Protein AF-A0A9L0T169-F1 (afdb_monomer)

Structure (mmCIF, N/CA/C/O backbone):
data_AF-A0A9L0T169-F1
#
_entry.id   AF-A0A9L0T169-F1
#
loop_
_atom_site.group_PDB
_atom_site.id
_atom_site.type_symbol
_atom_site.label_atom_id
_atom_site.label_alt_id
_atom_site.label_comp_id
_atom_site.label_asym_id
_atom_site.label_entity_id
_atom_site.label_seq_id
_atom_site.pdbx_PDB_ins_code
_atom_site.Cartn_x
_atom_site.Cartn_y
_atom_site.Cartn_z
_atom_site.occupancy
_atom_site.B_iso_or_equiv
_atom_site.auth_seq_id
_atom_site.auth_comp_id
_atom_site.auth_asym_id
_atom_site.auth_atom_id
_atom_site.pdbx_PDB_model_num
ATOM 1 N N . MET A 1 1 ? 8.202 10.248 -8.759 1.00 79.12 1 MET A N 1
ATOM 2 C CA . MET A 1 1 ? 7.284 9.087 -8.741 1.00 79.12 1 MET A CA 1
ATOM 3 C C . MET A 1 1 ? 7.972 7.748 -8.476 1.00 79.12 1 MET A C 1
ATOM 5 O O . MET A 1 1 ? 7.302 6.863 -7.969 1.00 79.12 1 MET A O 1
ATOM 9 N N . LEU A 1 2 ? 9.278 7.580 -8.750 1.00 87.50 2 LEU A N 1
ATOM 10 C CA . LEU A 1 2 ? 9.962 6.300 -8.495 1.00 87.50 2 LEU A CA 1
ATOM 11 C C . LEU A 1 2 ? 9.972 5.899 -7.008 1.00 87.50 2 LEU A C 1
ATOM 13 O O . LEU A 1 2 ? 9.651 4.761 -6.706 1.00 87.50 2 LEU A O 1
ATOM 17 N N . MET A 1 3 ? 10.253 6.830 -6.086 1.00 93.94 3 MET A N 1
ATOM 18 C CA . MET A 1 3 ? 10.237 6.543 -4.640 1.00 93.94 3 MET A CA 1
ATOM 19 C C . MET A 1 3 ? 8.897 5.956 -4.175 1.00 93.94 3 MET A C 1
ATOM 21 O O . MET A 1 3 ? 8.879 4.905 -3.552 1.00 93.94 3 MET A O 1
ATOM 25 N N . THR A 1 4 ? 7.778 6.574 -4.560 1.00 92.19 4 THR A N 1
ATOM 26 C CA . THR A 1 4 ? 6.424 6.088 -4.242 1.00 92.19 4 THR A CA 1
ATOM 27 C C . THR A 1 4 ? 6.126 4.733 -4.886 1.00 92.19 4 THR A C 1
ATOM 29 O O . THR A 1 4 ? 5.508 3.875 -4.269 1.00 92.19 4 THR A O 1
ATOM 32 N N . ALA A 1 5 ? 6.587 4.509 -6.120 1.00 92.38 5 ALA A N 1
ATOM 33 C CA . ALA A 1 5 ? 6.424 3.221 -6.795 1.00 92.38 5 ALA A CA 1
ATOM 34 C C . ALA A 1 5 ? 7.222 2.095 -6.113 1.00 92.38 5 ALA A C 1
ATOM 36 O O . ALA A 1 5 ? 6.777 0.948 -6.117 1.00 92.38 5 ALA A O 1
ATOM 37 N N . CYS A 1 6 ? 8.379 2.413 -5.526 1.00 93.62 6 CYS A N 1
ATOM 38 C CA . CYS A 1 6 ? 9.162 1.475 -4.724 1.00 93.62 6 CYS A CA 1
ATOM 39 C C . CYS A 1 6 ? 8.497 1.189 -3.374 1.00 93.62 6 CYS A C 1
ATOM 41 O O . CYS A 1 6 ? 8.447 0.031 -2.971 1.00 93.62 6 CYS A O 1
ATOM 43 N N . ASP A 1 7 ? 7.962 2.220 -2.719 1.00 95.81 7 ASP A N 1
ATOM 44 C CA . ASP A 1 7 ? 7.287 2.112 -1.421 1.00 95.81 7 ASP A CA 1
ATOM 45 C C . ASP A 1 7 ? 6.048 1.206 -1.501 1.00 95.81 7 ASP A C 1
ATOM 47 O O . ASP A 1 7 ? 5.892 0.258 -0.737 1.00 95.81 7 ASP A O 1
ATOM 51 N N . LEU A 1 8 ? 5.232 1.384 -2.545 1.00 95.56 8 LEU A N 1
ATOM 52 C CA . LEU A 1 8 ? 4.063 0.535 -2.803 1.00 95.56 8 LEU A CA 1
ATOM 53 C C . LEU A 1 8 ? 4.404 -0.782 -3.523 1.00 95.56 8 LEU A C 1
ATOM 55 O O . LEU A 1 8 ? 3.511 -1.544 -3.892 1.00 95.56 8 LEU A O 1
ATOM 59 N N . GLY A 1 9 ? 5.693 -1.088 -3.715 1.00 94.25 9 GLY A N 1
ATOM 60 C CA . GLY A 1 9 ? 6.178 -2.194 -4.545 1.00 94.25 9 GLY A CA 1
ATOM 61 C C . GLY A 1 9 ? 5.662 -3.578 -4.146 1.00 94.25 9 GLY A C 1
ATOM 62 O O . GLY A 1 9 ? 5.589 -4.468 -4.998 1.00 94.25 9 GLY A O 1
ATOM 63 N N . ALA A 1 10 ? 5.266 -3.767 -2.885 1.00 94.06 10 ALA A N 1
ATOM 64 C CA . ALA A 1 10 ? 4.695 -5.015 -2.382 1.00 94.06 10 ALA A CA 1
ATOM 65 C C . ALA A 1 10 ? 3.420 -5.449 -3.131 1.00 94.06 10 ALA A C 1
ATOM 67 O O . ALA A 1 10 ? 3.196 -6.646 -3.313 1.00 94.06 10 ALA A O 1
ATOM 68 N N . VAL A 1 11 ? 2.627 -4.499 -3.637 1.00 94.06 11 VAL A N 1
ATOM 69 C CA . VAL A 1 11 ? 1.387 -4.781 -4.385 1.00 94.06 11 VAL A CA 1
ATOM 70 C C . VAL A 1 11 ? 1.642 -5.412 -5.758 1.00 94.06 11 VAL A C 1
ATOM 72 O O . VAL A 1 11 ? 0.763 -6.032 -6.342 1.00 94.06 11 VAL A O 1
ATOM 75 N N . THR A 1 12 ? 2.862 -5.269 -6.282 1.00 94.12 12 THR A N 1
ATOM 76 C CA . THR A 1 12 ? 3.262 -5.809 -7.595 1.00 94.12 12 THR A CA 1
ATOM 77 C C . THR A 1 12 ? 3.918 -7.188 -7.509 1.00 94.12 12 THR A C 1
ATOM 79 O O . THR A 1 12 ? 4.289 -7.768 -8.530 1.00 94.12 12 THR A O 1
ATOM 82 N N . LYS A 1 13 ? 4.116 -7.711 -6.294 1.00 94.75 13 LYS A N 1
ATOM 83 C CA . LYS A 1 13 ? 4.715 -9.030 -6.065 1.00 94.75 13 LYS A CA 1
ATOM 84 C C . LYS A 1 13 ? 3.691 -10.144 -6.328 1.00 94.75 13 LYS A C 1
ATOM 86 O O . LYS A 1 13 ? 2.491 -9.875 -6.314 1.00 94.75 13 LYS A O 1
ATOM 91 N N . PRO A 1 14 ? 4.144 -11.396 -6.545 1.00 96.81 14 PRO A N 1
ATOM 92 C CA . PRO A 1 14 ? 3.252 -12.552 -6.580 1.00 96.81 14 PRO A CA 1
ATOM 93 C C . PRO A 1 14 ? 2.305 -12.576 -5.379 1.00 96.81 14 PRO A C 1
ATOM 95 O O . PRO A 1 14 ? 2.664 -12.117 -4.289 1.00 96.81 14 PRO A O 1
ATOM 98 N N . TRP A 1 15 ? 1.111 -13.123 -5.595 1.00 93.19 15 TRP A N 1
ATOM 99 C CA . TRP A 1 15 ? 0.001 -13.087 -4.646 1.00 93.19 15 TRP A CA 1
ATOM 100 C C . TRP A 1 15 ? 0.399 -13.524 -3.234 1.00 93.19 15 TRP A C 1
ATOM 102 O O . TRP A 1 15 ? 0.061 -12.856 -2.263 1.00 93.19 15 TRP A O 1
ATOM 112 N N . GLU A 1 16 ? 1.176 -14.595 -3.111 1.00 96.44 16 GLU A N 1
ATOM 113 C CA . GLU A 1 16 ? 1.596 -15.164 -1.831 1.00 96.44 16 GLU A CA 1
ATOM 114 C C . GLU A 1 16 ? 2.411 -14.170 -1.000 1.00 96.44 16 GLU A C 1
ATOM 116 O O . GLU A 1 16 ? 2.248 -14.107 0.217 1.00 96.44 16 GLU A O 1
ATOM 121 N N . ILE A 1 17 ? 3.264 -13.378 -1.656 1.00 96.00 17 ILE A N 1
ATOM 122 C CA . ILE A 1 17 ? 4.096 -12.356 -1.012 1.00 96.00 17 ILE A CA 1
ATOM 123 C C . ILE A 1 17 ? 3.253 -11.117 -0.719 1.00 96.00 17 ILE A C 1
ATOM 125 O O . ILE A 1 17 ? 3.295 -10.587 0.388 1.00 96.00 17 ILE A O 1
ATOM 129 N N . SER A 1 18 ? 2.472 -10.665 -1.702 1.00 95.00 18 SER A N 1
ATOM 130 C CA . SER A 1 18 ? 1.627 -9.479 -1.558 1.00 95.00 18 SER A CA 1
ATOM 131 C C . SER A 1 18 ? 0.620 -9.643 -0.414 1.00 95.00 18 SER A C 1
ATOM 133 O O . SER A 1 18 ? 0.475 -8.745 0.414 1.00 95.00 18 SER A O 1
ATOM 135 N N . ARG A 1 19 ? 0.013 -10.831 -0.289 1.00 95.19 19 ARG A N 1
ATOM 136 C CA . ARG A 1 19 ? -0.913 -11.172 0.794 1.00 95.19 19 ARG A CA 1
ATOM 137 C C . ARG A 1 19 ? -0.251 -11.100 2.169 1.00 95.19 19 ARG A C 1
ATOM 139 O O . ARG A 1 19 ? -0.833 -10.514 3.072 1.00 95.19 19 ARG A O 1
ATOM 146 N N . GLN A 1 20 ? 0.957 -11.646 2.328 1.00 97.38 20 GLN A N 1
ATOM 147 C CA . GLN A 1 20 ? 1.681 -11.586 3.606 1.00 97.38 20 GLN A CA 1
ATOM 148 C C . GLN A 1 20 ? 1.954 -10.142 4.033 1.00 97.38 20 GLN A C 1
ATOM 150 O O . GLN A 1 20 ? 1.757 -9.788 5.192 1.00 97.38 20 GLN A O 1
ATOM 155 N N . VAL A 1 21 ? 2.363 -9.283 3.095 1.00 96.56 21 VAL A N 1
ATOM 156 C CA . VAL A 1 21 ? 2.577 -7.862 3.396 1.00 96.56 21 VAL A CA 1
ATOM 157 C C . VAL A 1 21 ? 1.256 -7.175 3.753 1.00 96.56 21 VAL A C 1
ATOM 159 O O . VAL A 1 21 ? 1.209 -6.428 4.726 1.00 96.56 21 VAL A O 1
ATOM 162 N N . ALA A 1 22 ? 0.173 -7.458 3.025 1.00 94.69 22 ALA A N 1
ATOM 163 C CA . ALA A 1 22 ? -1.146 -6.904 3.324 1.00 94.69 22 ALA A CA 1
ATOM 164 C C . ALA A 1 22 ? -1.657 -7.322 4.716 1.00 94.69 22 ALA A C 1
ATOM 166 O O . ALA A 1 22 ? -2.243 -6.499 5.418 1.00 94.69 22 ALA A O 1
ATOM 167 N N . GLU A 1 23 ? -1.409 -8.564 5.140 1.00 95.56 23 GLU A N 1
ATOM 168 C CA . GLU A 1 23 ? -1.734 -9.054 6.487 1.00 95.56 23 GLU A CA 1
ATOM 169 C C . GLU A 1 23 ? -0.958 -8.292 7.573 1.00 95.56 23 GLU A C 1
ATOM 171 O O . GLU A 1 23 ? -1.556 -7.871 8.563 1.00 95.56 23 GLU A O 1
ATOM 176 N N . LEU A 1 24 ? 0.343 -8.044 7.369 1.00 97.50 24 LEU A N 1
ATOM 177 C CA . LEU A 1 24 ? 1.173 -7.273 8.305 1.00 97.50 24 LEU A CA 1
ATOM 178 C C . LEU A 1 24 ? 0.696 -5.821 8.436 1.00 97.50 24 LEU A C 1
ATOM 180 O O . LEU A 1 24 ? 0.478 -5.347 9.548 1.00 97.50 24 LEU A O 1
ATOM 184 N N . VAL A 1 25 ? 0.471 -5.142 7.307 1.00 96.44 25 VAL A N 1
ATOM 185 C CA . VAL A 1 25 ? -0.023 -3.754 7.284 1.00 96.44 25 VAL A CA 1
ATOM 186 C C . VAL A 1 25 ? -1.404 -3.656 7.936 1.00 96.44 25 VAL A C 1
ATOM 188 O O . VAL A 1 25 ? -1.666 -2.754 8.725 1.00 96.44 25 VAL A O 1
ATOM 191 N N . THR A 1 26 ? -2.284 -4.620 7.663 1.00 96.25 26 THR A N 1
ATOM 192 C CA . THR A 1 26 ? -3.611 -4.675 8.289 1.00 96.25 26 THR A CA 1
ATOM 193 C C . THR A 1 26 ? -3.514 -4.882 9.803 1.00 96.25 26 THR A C 1
ATOM 195 O O . THR A 1 26 ? -4.279 -4.278 10.553 1.00 96.25 26 THR A O 1
ATOM 198 N N . SER A 1 27 ? -2.574 -5.708 10.272 1.00 96.88 27 SER A N 1
ATOM 199 C CA . SER A 1 27 ? -2.337 -5.894 11.708 1.00 96.88 27 SER A CA 1
ATOM 200 C C . SER A 1 27 ? -1.946 -4.578 12.381 1.00 96.88 27 SER A C 1
ATOM 202 O O . SER A 1 27 ? -2.521 -4.225 13.409 1.00 96.88 27 SER A O 1
ATOM 204 N N . GLU A 1 28 ? -1.033 -3.818 11.773 1.00 97.94 28 GLU A N 1
ATOM 205 C CA . GLU A 1 28 ? -0.625 -2.499 12.269 1.00 97.94 28 GLU A CA 1
ATOM 206 C C . GLU A 1 28 ? -1.800 -1.509 12.284 1.00 97.94 28 GLU A C 1
ATOM 208 O O . GLU A 1 28 ? -2.016 -0.801 13.270 1.00 97.94 28 GLU A O 1
ATOM 213 N N . PHE A 1 29 ? -2.619 -1.507 11.230 1.00 97.56 29 PHE A N 1
ATOM 214 C CA . PHE A 1 29 ? -3.821 -0.679 11.157 1.00 97.56 29 PHE A CA 1
ATOM 215 C C . PHE A 1 29 ? -4.817 -0.991 12.275 1.00 97.56 29 PHE A C 1
ATOM 217 O O . PHE A 1 29 ? -5.383 -0.075 12.874 1.00 97.56 29 PHE A O 1
ATOM 224 N N . PHE A 1 30 ? -5.007 -2.264 12.608 1.00 97.56 30 PHE A N 1
ATOM 225 C CA . PHE A 1 30 ? -5.872 -2.651 13.718 1.00 97.56 30 PHE A CA 1
ATOM 226 C C . PHE A 1 30 ? -5.306 -2.243 15.076 1.00 97.56 30 PHE A C 1
ATOM 228 O O . PHE A 1 30 ? -6.054 -1.761 15.923 1.00 97.56 30 PHE A O 1
ATOM 235 N N . GLU A 1 31 ? -3.999 -2.384 15.290 1.00 97.69 31 GLU A N 1
ATOM 236 C CA . GLU A 1 31 ? -3.347 -1.904 16.513 1.00 97.69 31 GLU A CA 1
ATOM 237 C C . GLU A 1 31 ? -3.453 -0.382 16.662 1.00 97.69 31 GLU A C 1
ATOM 239 O O . GLU A 1 31 ? -3.618 0.134 17.771 1.00 97.69 31 GLU A O 1
ATOM 244 N N . GLN A 1 32 ? -3.379 0.361 15.557 1.00 97.75 32 GLN A N 1
ATOM 245 C CA . GLN A 1 32 ? -3.647 1.794 15.561 1.00 97.75 32 GLN A CA 1
ATOM 246 C C . GLN A 1 32 ? -5.114 2.088 15.906 1.00 97.75 32 GLN A C 1
ATOM 248 O O . GLN A 1 32 ? -5.374 2.890 16.802 1.00 97.75 32 GLN A O 1
ATOM 253 N N . GLY A 1 33 ? -6.071 1.421 15.255 1.00 97.44 33 GLY A N 1
ATOM 254 C CA . GLY A 1 33 ? -7.499 1.630 15.511 1.00 97.44 33 GLY A CA 1
ATOM 255 C C . GLY A 1 33 ? -7.917 1.289 16.945 1.00 97.44 33 GLY A C 1
ATOM 256 O O . GLY A 1 33 ? -8.774 1.957 17.530 1.00 97.44 33 GLY A O 1
ATOM 257 N N . ASP A 1 34 ? -7.272 0.298 17.560 1.00 96.88 34 ASP A N 1
ATOM 258 C CA . ASP A 1 34 ? -7.479 -0.030 18.970 1.00 96.88 34 ASP A CA 1
ATOM 259 C C . ASP A 1 34 ? -6.963 1.072 19.901 1.00 96.88 34 ASP A C 1
ATOM 261 O O . ASP A 1 34 ? -7.626 1.397 20.892 1.00 96.88 34 ASP A O 1
ATOM 265 N N . ARG A 1 35 ? -5.813 1.683 19.587 1.00 96.94 35 ARG A N 1
ATOM 266 C CA . ARG A 1 35 ? -5.284 2.841 20.328 1.00 96.94 35 ARG A CA 1
ATOM 267 C C . ARG A 1 35 ? -6.189 4.059 20.178 1.00 96.94 35 ARG A C 1
ATOM 269 O O . ARG A 1 35 ? -6.563 4.664 21.179 1.00 96.94 35 ARG A O 1
ATOM 276 N N . GLU A 1 36 ? -6.648 4.358 18.963 1.00 97.19 36 GLU A N 1
ATOM 277 C CA . GLU A 1 36 ? -7.625 5.427 18.710 1.00 97.19 36 GLU A CA 1
ATOM 278 C C . GLU A 1 36 ? -8.901 5.241 19.551 1.00 97.19 36 GLU A C 1
ATOM 280 O O . GLU A 1 36 ? -9.401 6.188 20.166 1.00 97.19 36 GLU A O 1
ATOM 285 N N . ARG A 1 37 ? -9.398 4.004 19.655 1.00 95.62 37 ARG A N 1
ATOM 286 C CA . ARG A 1 37 ? -10.586 3.679 20.456 1.00 95.62 37 ARG A CA 1
ATOM 287 C C . ARG A 1 37 ? -10.332 3.760 21.961 1.00 95.62 37 ARG A C 1
ATOM 289 O O . ARG A 1 37 ? -11.162 4.281 22.708 1.00 95.62 37 ARG A O 1
ATOM 296 N N . SER A 1 38 ? -9.228 3.189 22.432 1.00 96.25 38 SER A N 1
ATOM 297 C CA . SER A 1 38 ? -8.961 3.016 23.864 1.00 96.25 38 SER A CA 1
ATOM 298 C C . SER A 1 38 ? -8.410 4.279 24.521 1.00 96.25 38 SER A C 1
ATOM 300 O O . SER A 1 38 ? -8.901 4.654 25.592 1.00 96.25 38 SER A O 1
ATOM 302 N N . GLU A 1 39 ? -7.461 4.952 23.875 1.00 96.94 39 GLU A N 1
ATOM 303 C CA . GLU A 1 39 ? -6.743 6.114 24.402 1.00 96.94 39 GLU A CA 1
ATOM 304 C C . GLU A 1 39 ? -7.454 7.421 24.045 1.00 96.94 39 GLU A C 1
ATOM 306 O O . GLU A 1 39 ? -7.677 8.260 24.916 1.00 96.94 39 GLU A O 1
ATOM 311 N N . LEU A 1 40 ? -7.871 7.575 22.782 1.00 95.38 40 LEU A N 1
ATOM 312 C CA . LEU A 1 40 ? -8.454 8.825 22.273 1.00 95.38 40 LEU A CA 1
ATOM 313 C C . LEU A 1 40 ? -9.990 8.845 22.306 1.00 95.38 40 LEU A C 1
ATOM 315 O O . LEU A 1 40 ? -10.593 9.890 22.071 1.00 95.38 40 LEU A O 1
ATOM 319 N N . LYS A 1 41 ? -10.629 7.705 22.608 1.00 95.12 41 LYS A N 1
ATOM 320 C CA . LYS A 1 41 ? -12.096 7.524 22.588 1.00 95.12 41 LYS A CA 1
ATOM 321 C C . LYS A 1 41 ? -12.732 7.884 21.238 1.00 95.12 41 LYS A C 1
ATOM 323 O O . LYS A 1 41 ? -13.892 8.290 21.185 1.00 95.12 41 LYS A O 1
ATOM 328 N N . LEU A 1 42 ? -11.982 7.717 20.149 1.00 95.06 42 LEU A N 1
ATOM 329 C CA . LEU A 1 42 ? -12.454 7.944 18.787 1.00 95.06 42 LEU A CA 1
ATOM 330 C C . LEU A 1 42 ? -13.034 6.662 18.188 1.00 95.06 42 LEU A C 1
ATOM 332 O O . LEU A 1 42 ? -12.734 5.549 18.620 1.00 95.06 42 LEU A O 1
ATOM 336 N N . THR A 1 43 ? -13.884 6.822 17.176 1.00 93.50 43 THR A N 1
ATOM 337 C CA . THR A 1 43 ? -14.309 5.689 16.349 1.00 93.50 43 THR A CA 1
ATOM 338 C C . THR A 1 43 ? -13.300 5.527 15.213 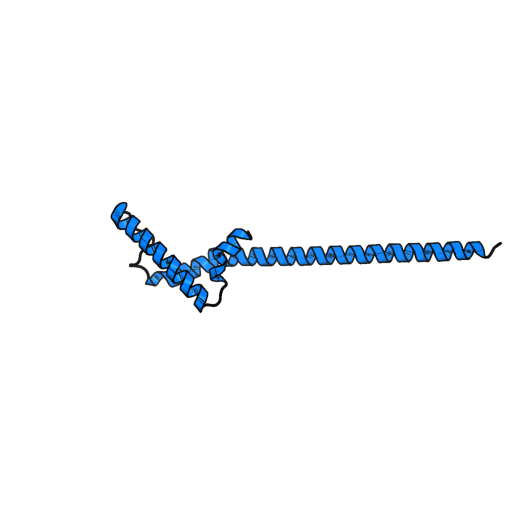1.00 93.50 43 THR A C 1
ATOM 340 O O . THR A 1 43 ? -13.202 6.445 14.395 1.00 93.50 43 THR A O 1
ATOM 343 N N . PRO A 1 44 ? -12.552 4.410 15.152 1.00 94.75 44 PRO A N 1
ATOM 344 C CA . PRO A 1 44 ? -11.583 4.187 14.088 1.00 94.75 44 PRO A CA 1
ATOM 345 C C . PRO A 1 44 ? -12.286 4.066 12.734 1.00 94.75 44 PRO A C 1
ATOM 347 O O . PRO A 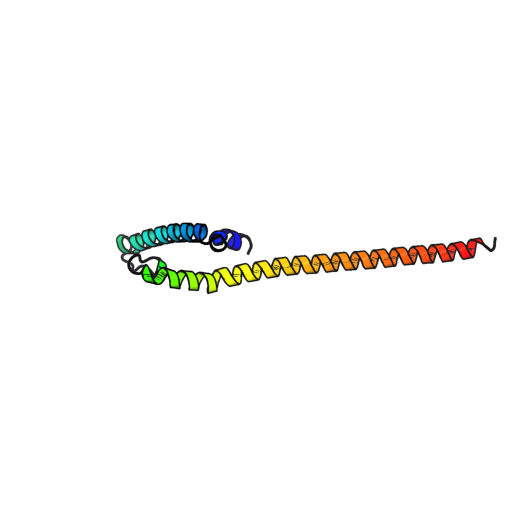1 44 ? -13.440 3.633 12.640 1.00 94.75 44 PRO A O 1
ATOM 350 N N . SER A 1 45 ? -11.592 4.457 11.667 1.00 94.50 45 SER A N 1
ATOM 351 C CA . SER A 1 45 ? -12.127 4.306 10.311 1.00 94.50 45 SER A CA 1
ATOM 352 C C . SER A 1 45 ? -12.199 2.826 9.896 1.00 94.50 45 SER A C 1
ATOM 354 O O . SER A 1 45 ? -11.583 1.965 10.520 1.00 94.50 45 SER A O 1
ATOM 356 N N . ALA A 1 46 ? -12.938 2.518 8.823 1.00 93.50 46 ALA A N 1
ATOM 357 C CA . ALA A 1 46 ? -13.195 1.138 8.388 1.00 93.50 46 ALA A CA 1
ATOM 358 C C . ALA A 1 46 ? -11.919 0.300 8.188 1.00 93.50 46 ALA A C 1
ATOM 360 O O . ALA A 1 46 ? -11.904 -0.876 8.532 1.00 93.50 46 ALA A O 1
ATOM 361 N N . ILE A 1 47 ? -10.846 0.909 7.668 1.00 95.44 47 ILE A N 1
ATOM 362 C CA . ILE A 1 47 ? -9.574 0.218 7.414 1.00 95.44 47 ILE A CA 1
ATOM 363 C C . ILE A 1 47 ? -8.788 -0.085 8.701 1.00 95.44 47 ILE A C 1
ATOM 365 O O . ILE A 1 47 ? -7.988 -1.014 8.721 1.00 95.44 47 ILE A O 1
ATOM 369 N N . PHE A 1 48 ? -9.048 0.666 9.777 1.00 96.25 48 PHE A N 1
ATOM 370 C CA . PHE A 1 48 ? -8.416 0.502 11.089 1.00 96.25 48 PHE A CA 1
ATOM 371 C C . PHE A 1 48 ? -9.296 -0.290 12.078 1.00 96.25 48 PHE A C 1
ATOM 373 O O . PHE A 1 48 ? -8.837 -0.645 13.160 1.00 96.25 48 PHE A O 1
ATOM 380 N N . ASP A 1 49 ? -10.561 -0.586 11.750 1.00 95.44 49 ASP A N 1
ATOM 381 C CA . ASP A 1 49 ? -11.476 -1.293 12.655 1.00 95.44 49 ASP A CA 1
ATOM 382 C C . ASP A 1 49 ? -11.477 -2.810 12.411 1.00 95.44 49 ASP A C 1
ATOM 384 O O . ASP A 1 49 ? -12.083 -3.313 11.462 1.00 95.44 49 ASP A O 1
ATOM 388 N N . ARG A 1 50 ? -10.879 -3.568 13.339 1.00 95.31 50 ARG A N 1
ATOM 389 C CA . ARG A 1 50 ? -10.863 -5.043 13.309 1.00 95.31 50 ARG A CA 1
ATOM 390 C C . ARG A 1 50 ? -12.251 -5.690 13.277 1.00 95.31 50 ARG A C 1
ATOM 392 O O . ARG A 1 50 ? -12.383 -6.825 12.817 1.00 95.31 50 ARG A O 1
ATOM 399 N N . ASN A 1 51 ? -13.286 -4.990 13.744 1.00 94.25 51 ASN A N 1
ATOM 400 C CA . ASN A 1 51 ? -14.662 -5.490 13.712 1.00 94.25 51 ASN A CA 1
ATOM 401 C C . ASN A 1 51 ? -15.277 -5.445 12.306 1.00 94.25 51 ASN A C 1
ATOM 403 O O . ASN A 1 51 ? -16.296 -6.090 12.083 1.00 94.25 51 ASN A O 1
ATOM 407 N N . ARG A 1 52 ? -14.654 -4.714 11.373 1.00 94.38 52 ARG A N 1
ATOM 408 C CA . ARG A 1 52 ? -15.083 -4.538 9.975 1.00 94.38 52 ARG A CA 1
ATOM 409 C C . ARG A 1 52 ? -14.114 -5.198 8.991 1.00 94.38 52 ARG A C 1
ATOM 411 O O . ARG A 1 52 ? -13.976 -4.783 7.842 1.00 94.38 52 ARG A O 1
ATOM 418 N N . LYS A 1 53 ? -13.396 -6.230 9.448 1.00 93.69 53 LYS A N 1
ATOM 419 C CA . LYS A 1 53 ? -12.367 -6.935 8.663 1.00 93.69 53 LYS A CA 1
ATOM 420 C C . LYS A 1 53 ? -12.896 -7.559 7.366 1.00 93.69 53 LYS A C 1
ATOM 422 O O . LYS A 1 53 ? -12.127 -7.801 6.443 1.00 93.69 53 LYS A O 1
ATOM 427 N N . ASP A 1 54 ? -14.190 -7.844 7.303 1.00 95.81 54 ASP A N 1
ATOM 428 C CA . ASP A 1 54 ? -14.896 -8.357 6.131 1.00 95.81 54 ASP A CA 1
ATOM 429 C C . ASP A 1 54 ? -14.956 -7.339 4.981 1.00 95.81 54 ASP A C 1
ATOM 431 O O . ASP A 1 54 ? -15.034 -7.733 3.819 1.00 95.81 54 ASP A O 1
ATOM 435 N N . GLU A 1 55 ? -14.827 -6.043 5.276 1.00 95.31 55 GLU A N 1
ATOM 436 C CA . GLU A 1 55 ? -14.765 -4.986 4.264 1.00 95.31 55 GLU A CA 1
ATOM 437 C C . GLU A 1 55 ? -13.364 -4.811 3.657 1.00 95.31 55 GLU A C 1
ATOM 439 O O . GLU A 1 55 ? -13.230 -4.206 2.590 1.00 95.31 55 GLU A O 1
ATOM 444 N N . LEU A 1 56 ? -12.316 -5.352 4.292 1.00 94.25 56 LEU A N 1
ATOM 445 C CA . LEU A 1 56 ? -10.926 -5.160 3.864 1.00 94.25 56 LEU A CA 1
ATOM 446 C C . LEU A 1 56 ? -10.644 -5.579 2.419 1.00 94.25 56 LEU A C 1
ATOM 448 O O . LEU A 1 56 ? -9.970 -4.812 1.736 1.00 94.25 56 LEU A O 1
ATOM 452 N N . PRO A 1 57 ? -11.144 -6.720 1.898 1.00 94.19 57 PRO A N 1
ATOM 453 C CA . PRO A 1 57 ? -10.902 -7.082 0.504 1.00 94.19 57 PRO A CA 1
ATOM 454 C C . PRO A 1 57 ? -11.398 -6.007 -0.468 1.00 94.19 57 PRO A C 1
ATOM 456 O O . PRO A 1 57 ? -10.704 -5.667 -1.422 1.00 94.19 57 PRO A O 1
ATOM 459 N N . ARG A 1 58 ? -12.569 -5.417 -0.194 1.00 96.38 58 ARG A N 1
ATOM 460 C CA . ARG A 1 58 ? -13.128 -4.330 -1.005 1.00 96.38 58 ARG A CA 1
ATOM 461 C C . ARG A 1 58 ? -12.268 -3.070 -0.905 1.00 96.38 58 ARG A C 1
ATOM 463 O O . ARG A 1 58 ? -11.968 -2.469 -1.930 1.00 96.38 58 ARG A O 1
ATOM 470 N N . LEU A 1 59 ? -11.860 -2.694 0.308 1.00 95.56 59 LEU A N 1
ATOM 471 C CA . LEU A 1 59 ? -11.016 -1.518 0.550 1.00 95.56 59 LEU A CA 1
ATOM 472 C C . LEU A 1 59 ? -9.639 -1.646 -0.124 1.00 95.56 59 LEU A C 1
ATOM 474 O O . LEU A 1 59 ? -9.142 -0.675 -0.685 1.00 95.56 59 LEU A O 1
ATOM 478 N N . GLN A 1 60 ? -9.046 -2.843 -0.119 1.00 94.88 60 GLN A N 1
ATOM 479 C CA . GLN A 1 60 ? -7.778 -3.123 -0.798 1.00 94.88 60 GLN A CA 1
ATOM 480 C C . GLN A 1 60 ? -7.914 -3.009 -2.320 1.00 94.88 60 GLN A C 1
ATOM 482 O O . GLN A 1 60 ? -7.072 -2.386 -2.958 1.00 94.88 60 GLN A O 1
ATOM 487 N N . LEU A 1 61 ? -8.988 -3.549 -2.909 1.00 95.50 61 LEU A N 1
ATOM 488 C CA . LEU A 1 61 ? -9.252 -3.406 -4.347 1.00 95.50 61 LEU A CA 1
ATOM 489 C C . LEU A 1 61 ? -9.436 -1.936 -4.743 1.00 95.50 61 LEU A C 1
ATOM 491 O O . LEU A 1 61 ? -8.802 -1.466 -5.684 1.00 95.50 61 LEU A O 1
ATOM 495 N N . GLU A 1 62 ? -10.234 -1.192 -3.978 1.00 96.94 62 GLU A N 1
ATOM 496 C CA . GLU A 1 62 ? -10.462 0.236 -4.207 1.00 96.94 62 GLU A CA 1
ATOM 497 C C . GLU A 1 62 ? -9.158 1.047 -4.108 1.00 96.94 62 GLU A C 1
ATOM 499 O O . GLU A 1 62 ? -8.905 1.929 -4.931 1.00 96.94 62 GLU A O 1
ATOM 504 N N . TRP A 1 63 ? -8.286 0.720 -3.151 1.00 95.44 63 TRP A N 1
ATOM 505 C CA . TRP A 1 63 ? -6.965 1.336 -3.019 1.00 95.44 63 TRP A CA 1
ATOM 506 C C . TRP A 1 63 ? -6.040 1.009 -4.202 1.00 95.44 63 TRP A C 1
ATOM 508 O O . TRP A 1 63 ? -5.372 1.902 -4.730 1.00 95.44 63 TRP A O 1
ATOM 518 N N . ILE A 1 64 ? -6.033 -0.243 -4.670 1.00 95.94 64 ILE A N 1
ATOM 519 C CA . ILE A 1 64 ? -5.250 -0.652 -5.843 1.00 95.94 64 ILE A CA 1
ATOM 520 C C . ILE A 1 64 ? -5.701 0.123 -7.082 1.00 95.94 64 ILE A C 1
ATOM 522 O O . ILE A 1 64 ? -4.859 0.673 -7.797 1.00 95.94 64 ILE A O 1
ATOM 526 N N . ASP A 1 65 ? -7.008 0.199 -7.319 1.00 96.75 65 ASP A N 1
ATOM 527 C CA . ASP A 1 65 ? -7.570 0.844 -8.505 1.00 96.75 65 ASP A CA 1
ATOM 528 C C . ASP A 1 65 ? -7.370 2.364 -8.488 1.00 96.75 65 ASP A C 1
ATOM 530 O O . ASP A 1 65 ? -7.067 2.963 -9.522 1.00 96.75 65 ASP A O 1
ATOM 534 N N . SER A 1 66 ? -7.494 2.996 -7.319 1.00 96.25 66 SER A N 1
ATOM 535 C CA . SER A 1 66 ? -7.412 4.456 -7.189 1.00 96.25 66 SER A CA 1
ATOM 536 C C . SER A 1 66 ? -5.987 4.994 -7.032 1.00 96.25 66 SER A C 1
ATOM 538 O O . SER A 1 66 ? -5.705 6.096 -7.504 1.00 96.25 66 SER A O 1
ATOM 540 N N . ILE A 1 67 ? -5.075 4.242 -6.402 1.00 95.25 67 ILE A N 1
ATOM 541 C CA . ILE A 1 67 ? -3.723 4.714 -6.063 1.00 95.25 67 ILE A CA 1
ATOM 542 C C . ILE A 1 67 ? -2.648 3.974 -6.858 1.00 95.25 67 ILE A C 1
ATOM 544 O O . ILE A 1 67 ? -1.839 4.600 -7.551 1.00 95.25 67 ILE A O 1
ATOM 548 N N . CYS A 1 68 ? -2.615 2.642 -6.775 1.00 95.25 68 CYS A N 1
ATOM 549 C CA . CYS A 1 68 ? -1.529 1.856 -7.363 1.00 95.25 68 CYS A CA 1
ATOM 550 C C . CYS A 1 68 ? -1.593 1.846 -8.890 1.00 95.25 68 CYS A C 1
ATOM 552 O O . CYS A 1 68 ? -0.567 2.013 -9.556 1.00 95.25 68 CYS A O 1
ATOM 554 N N . MET A 1 69 ? -2.787 1.664 -9.455 1.00 94.69 69 MET A N 1
ATOM 555 C CA . MET A 1 69 ? -2.964 1.530 -10.896 1.00 94.69 69 MET A CA 1
ATOM 556 C C . MET A 1 69 ? -2.511 2.787 -11.654 1.00 94.69 69 MET A C 1
ATOM 558 O O . MET A 1 69 ? -1.659 2.653 -12.541 1.00 94.69 69 MET A O 1
ATOM 562 N N . PRO A 1 70 ? -2.942 4.012 -11.285 1.00 95.25 70 PRO A N 1
ATOM 563 C CA . PRO A 1 70 ? -2.465 5.224 -11.947 1.00 95.25 70 PRO A CA 1
ATOM 564 C C . PRO A 1 70 ? -0.960 5.445 -11.754 1.00 95.25 70 PRO A C 1
ATOM 566 O O . PRO A 1 70 ? -0.266 5.831 -12.697 1.00 95.25 70 PRO A O 1
ATOM 569 N N . LEU A 1 71 ? -0.421 5.150 -10.564 1.00 93.81 71 LEU A N 1
ATOM 570 C CA . LEU A 1 71 ? 1.006 5.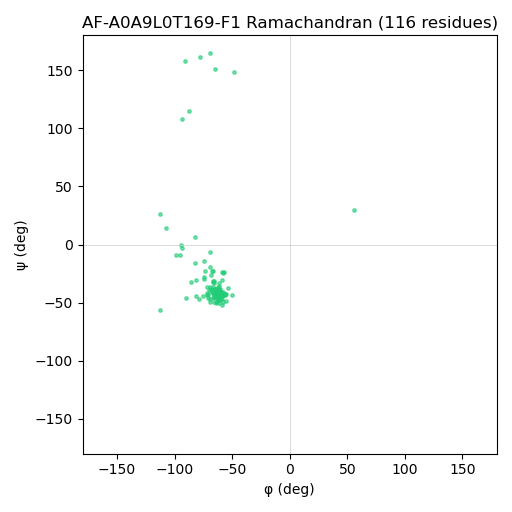298 -10.262 1.00 93.81 71 LEU A CA 1
ATOM 571 C C . LEU A 1 71 ? 1.880 4.455 -11.203 1.00 93.81 71 LEU A C 1
ATOM 573 O O . LEU A 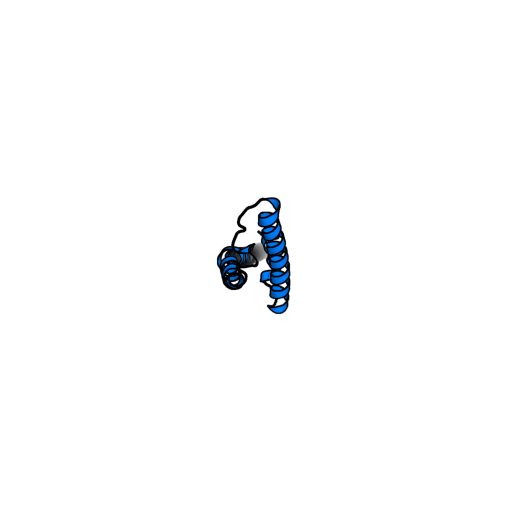1 71 ? 2.807 4.981 -11.831 1.00 93.81 71 LEU A O 1
ATOM 577 N N . TYR A 1 72 ? 1.581 3.160 -11.329 1.00 92.88 72 TYR A N 1
ATOM 578 C CA . TYR A 1 72 ? 2.372 2.260 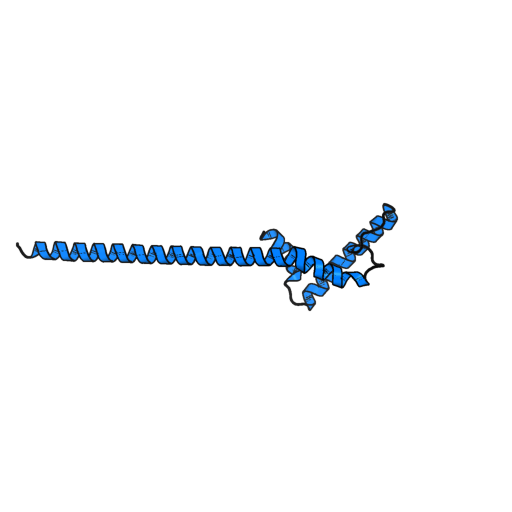-12.170 1.00 92.88 72 TYR A CA 1
ATOM 579 C C . TYR A 1 72 ? 2.119 2.471 -13.665 1.00 92.88 72 TYR A C 1
ATOM 581 O O . TYR A 1 72 ? 3.036 2.279 -14.464 1.00 92.88 72 TYR A O 1
ATOM 589 N N . GLN A 1 73 ? 0.927 2.911 -14.075 1.00 92.19 73 GLN A N 1
ATOM 590 C CA . GLN A 1 73 ? 0.682 3.320 -15.462 1.00 92.19 73 GLN A CA 1
ATOM 591 C C . GLN A 1 73 ? 1.532 4.539 -15.848 1.00 92.19 73 GLN A C 1
ATOM 593 O O . GLN A 1 73 ? 2.269 4.479 -16.835 1.00 92.19 73 GLN A O 1
ATOM 598 N N . CYS A 1 74 ? 1.532 5.591 -15.024 1.00 89.31 74 CYS A N 1
ATOM 599 C CA . CYS A 1 74 ? 2.375 6.774 -15.214 1.00 89.31 74 CYS A CA 1
ATOM 600 C C . CYS A 1 74 ? 3.864 6.424 -15.291 1.00 89.31 74 CYS A C 1
ATOM 602 O O . CYS A 1 74 ? 4.577 6.920 -16.168 1.00 89.31 74 CYS A O 1
ATOM 604 N N . TYR A 1 75 ? 4.338 5.538 -14.412 1.00 86.44 75 TYR A N 1
ATOM 605 C CA . TYR A 1 75 ? 5.730 5.099 -14.438 1.00 86.44 75 TYR A CA 1
ATOM 606 C C . TYR A 1 75 ? 6.078 4.370 -15.747 1.00 86.44 75 TYR A C 1
ATOM 608 O O . TYR A 1 75 ? 7.062 4.729 -16.399 1.00 86.44 75 TYR A O 1
ATOM 616 N N . ARG A 1 76 ? 5.234 3.428 -16.193 1.00 86.31 76 ARG A N 1
ATOM 617 C CA . ARG A 1 76 ? 5.427 2.708 -17.465 1.00 86.31 76 ARG A CA 1
ATOM 618 C C . ARG A 1 76 ? 5.461 3.643 -18.672 1.00 86.31 76 ARG A C 1
ATOM 620 O O . ARG A 1 76 ? 6.358 3.510 -19.504 1.00 86.31 76 ARG A O 1
ATOM 627 N N . TRP A 1 77 ? 4.542 4.607 -18.756 1.00 84.19 77 TRP A N 1
ATOM 628 C CA . TRP A 1 77 ? 4.550 5.589 -19.845 1.00 84.19 77 TRP A CA 1
ATOM 629 C C . TRP A 1 77 ? 5.817 6.444 -19.842 1.00 84.19 77 TRP A C 1
ATOM 631 O O . TRP A 1 77 ? 6.393 6.675 -20.904 1.00 84.19 77 TRP A O 1
ATOM 641 N N . SER A 1 78 ? 6.294 6.862 -18.667 1.00 83.19 78 SER A N 1
ATOM 642 C CA . SER A 1 78 ? 7.517 7.665 -18.563 1.00 83.19 78 SER A CA 1
ATOM 643 C C . SER A 1 78 ? 8.753 6.922 -19.084 1.00 83.19 78 SER A C 1
ATOM 645 O O . SER A 1 78 ? 9.556 7.498 -19.814 1.00 83.19 78 SER A O 1
ATOM 647 N N . GLU A 1 79 ? 8.879 5.627 -18.785 1.00 82.44 79 GLU A N 1
ATOM 648 C CA . GLU A 1 79 ? 9.973 4.792 -19.292 1.00 82.44 79 GLU A CA 1
ATOM 649 C C . GLU A 1 79 ? 9.840 4.533 -20.798 1.00 82.44 79 GLU A C 1
ATOM 651 O O . GLU A 1 79 ? 10.822 4.590 -21.540 1.00 82.44 79 GLU A O 1
ATOM 656 N N . GLN A 1 80 ? 8.618 4.320 -21.287 1.00 83.44 80 GLN A N 1
ATOM 657 C CA . GLN A 1 80 ? 8.370 4.128 -22.712 1.00 83.44 80 GLN A CA 1
ATOM 658 C C . GLN A 1 80 ? 8.716 5.377 -23.535 1.00 83.44 80 GLN A C 1
ATOM 660 O O . GLN A 1 80 ? 9.351 5.252 -24.581 1.00 83.44 80 GLN A O 1
ATOM 665 N N . LEU A 1 81 ? 8.369 6.574 -23.053 1.00 81.25 81 LEU A N 1
ATOM 666 C CA . LEU A 1 81 ? 8.711 7.835 -23.718 1.00 81.25 81 LEU A CA 1
ATOM 667 C C . LEU A 1 81 ? 10.223 8.081 -23.752 1.00 81.25 81 LEU A C 1
ATOM 669 O O . LEU A 1 81 ? 10.754 8.419 -24.806 1.00 81.25 81 LEU A O 1
ATOM 673 N N . LYS A 1 82 ? 10.943 7.830 -22.649 1.00 83.44 82 LYS A N 1
ATOM 674 C CA . LYS A 1 82 ? 12.417 7.912 -22.635 1.00 83.44 82 LYS A CA 1
ATOM 675 C C . LYS A 1 82 ? 13.043 6.995 -23.687 1.00 83.44 82 LYS A C 1
ATOM 677 O O . LYS A 1 82 ? 13.961 7.396 -24.399 1.00 83.44 82 LYS A O 1
ATOM 682 N N . ASN A 1 83 ? 12.518 5.777 -23.815 1.00 85.94 83 ASN A N 1
ATOM 683 C CA . ASN A 1 83 ? 12.998 4.810 -24.797 1.00 85.94 83 ASN A CA 1
ATOM 684 C C . ASN A 1 83 ? 12.726 5.246 -26.244 1.00 85.94 83 ASN A C 1
ATOM 686 O O . ASN A 1 83 ? 13.553 4.978 -27.115 1.00 85.94 83 ASN A O 1
ATOM 690 N N . LEU A 1 84 ? 11.588 5.896 -26.508 1.00 84.44 84 LEU A N 1
ATOM 691 C CA . LEU A 1 84 ? 11.246 6.429 -27.829 1.00 84.44 84 LEU A CA 1
ATOM 692 C C . LEU A 1 84 ? 12.136 7.618 -28.201 1.00 84.44 84 LEU A C 1
ATOM 694 O O . LEU A 1 84 ? 12.773 7.573 -2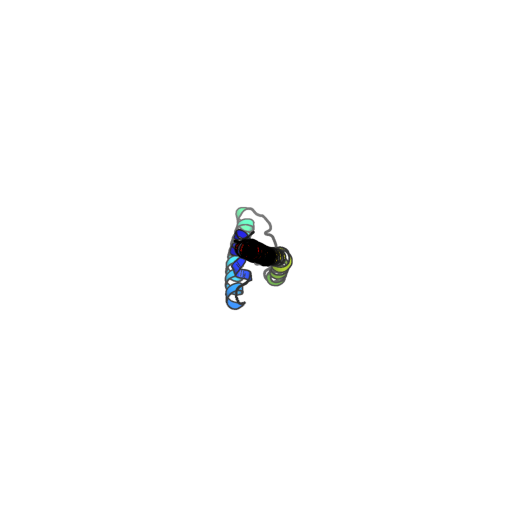9.251 1.00 84.44 84 LEU A O 1
ATOM 698 N N . ASN A 1 85 ? 12.282 8.599 -27.308 1.00 85.12 85 ASN A N 1
ATOM 699 C CA . ASN A 1 85 ? 13.133 9.769 -27.544 1.00 85.12 85 ASN A CA 1
ATOM 700 C C . ASN A 1 85 ? 14.588 9.350 -27.799 1.00 85.12 85 ASN A C 1
ATOM 702 O O . ASN A 1 85 ? 15.205 9.770 -28.774 1.00 85.12 85 ASN A O 1
ATOM 706 N N . GLY A 1 86 ? 15.112 8.414 -27.001 1.00 84.12 86 GLY A N 1
ATOM 707 C CA . GLY A 1 86 ? 16.464 7.901 -27.208 1.00 84.12 86 GLY A CA 1
ATOM 708 C C . GLY A 1 86 ? 16.631 7.090 -28.501 1.00 84.12 86 GLY A C 1
ATOM 709 O O . GLY A 1 86 ? 17.752 6.915 -28.976 1.00 84.12 86 GLY A O 1
ATOM 710 N N . LYS A 1 87 ? 15.563 6.525 -29.083 1.00 86.94 87 LYS A N 1
ATOM 711 C CA . LYS A 1 87 ? 15.633 5.901 -30.419 1.00 86.94 87 LYS A CA 1
ATOM 712 C C . LYS A 1 87 ? 15.686 6.963 -31.512 1.00 86.94 87 LYS A C 1
ATOM 714 O O . LYS A 1 87 ? 16.521 6.834 -32.402 1.00 86.94 87 LYS A O 1
ATOM 719 N N . GLU A 1 88 ? 14.857 7.995 -31.404 1.00 84.56 88 GLU A N 1
ATOM 720 C CA . GLU A 1 88 ? 14.806 9.104 -32.358 1.00 84.56 88 GLU A CA 1
ATOM 721 C C . GLU A 1 88 ? 16.148 9.850 -32.430 1.00 84.56 88 GLU A C 1
ATOM 723 O O . GLU A 1 88 ? 16.695 10.027 -33.517 1.00 84.56 88 GLU A O 1
ATOM 728 N N . GLU A 1 89 ? 16.755 10.172 -31.284 1.00 86.06 89 GLU A N 1
ATOM 729 C CA . GLU A 1 89 ? 18.083 10.803 -31.215 1.00 86.06 89 GLU A CA 1
ATOM 730 C C . GLU A 1 89 ? 19.164 9.963 -31.920 1.00 86.06 89 GLU A C 1
ATOM 732 O O . GLU A 1 89 ? 19.969 10.481 -32.700 1.00 86.06 89 GLU A O 1
ATO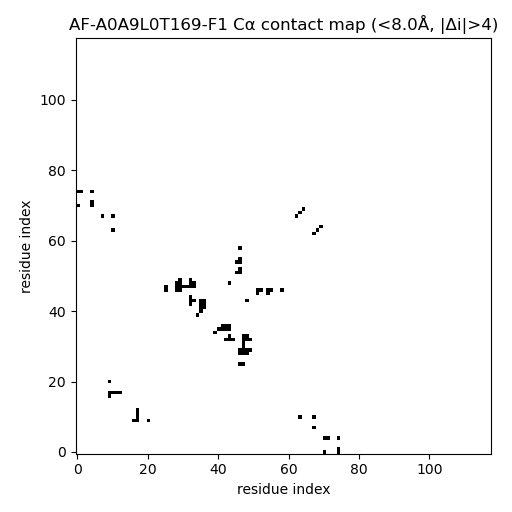M 737 N N . ARG A 1 90 ? 19.153 8.639 -31.705 1.00 86.06 90 ARG A N 1
ATOM 738 C CA . ARG A 1 90 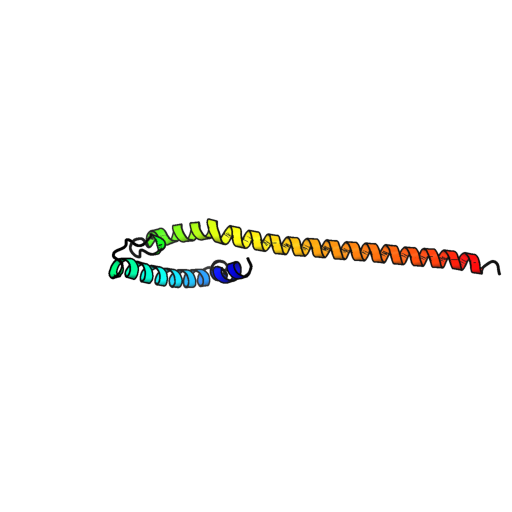? 20.079 7.702 -32.364 1.00 86.06 90 ARG A CA 1
ATOM 739 C C . ARG A 1 90 ? 19.855 7.623 -33.871 1.00 86.06 90 ARG A C 1
ATOM 741 O O . ARG A 1 90 ? 20.804 7.397 -34.621 1.00 86.06 90 ARG A O 1
ATOM 748 N N . GLU A 1 91 ? 18.618 7.761 -34.331 1.00 87.81 91 GLU A N 1
ATOM 749 C CA . GLU A 1 91 ? 18.295 7.783 -35.758 1.00 87.81 91 GLU A CA 1
ATOM 750 C C . GLU A 1 91 ? 18.761 9.086 -36.415 1.00 87.81 91 GLU A C 1
ATOM 752 O O . GLU A 1 91 ? 19.405 9.047 -37.467 1.00 87.81 91 GLU A O 1
ATOM 757 N N . GLN A 1 92 ? 18.535 10.227 -35.760 1.00 88.44 92 GLN A N 1
ATOM 758 C CA . GLN A 1 92 ? 18.988 11.540 -36.222 1.00 88.44 92 GLN A CA 1
ATOM 759 C C . GLN A 1 92 ? 20.519 11.623 -36.329 1.00 88.44 92 GLN A C 1
ATOM 761 O O . GLN A 1 92 ? 21.037 12.106 -37.341 1.00 88.44 92 GLN A O 1
ATOM 766 N N . GLN A 1 93 ? 21.256 11.088 -35.348 1.00 86.69 93 GLN A N 1
ATOM 767 C CA . GLN A 1 93 ? 22.722 10.977 -35.413 1.00 86.69 93 GLN A CA 1
ATOM 768 C C . GLN A 1 93 ? 23.161 10.171 -36.639 1.00 86.69 93 GLN A C 1
ATOM 770 O O . GLN A 1 93 ? 23.941 10.656 -37.458 1.00 86.69 93 GLN A O 1
ATOM 775 N N . ARG A 1 94 ? 22.559 8.995 -36.847 1.00 86.12 94 ARG A N 1
ATOM 776 C CA . ARG A 1 94 ? 22.865 8.121 -37.989 1.00 86.12 94 ARG A CA 1
ATOM 777 C C . ARG A 1 94 ? 22.575 8.787 -39.338 1.00 86.12 94 ARG A C 1
ATOM 779 O O . ARG A 1 94 ? 23.286 8.553 -40.315 1.00 86.12 94 ARG A O 1
ATOM 786 N N . HIS A 1 95 ? 21.523 9.601 -39.424 1.00 87.44 95 HIS A N 1
ATOM 787 C CA . HIS A 1 95 ? 21.214 10.388 -40.621 1.00 87.44 95 HIS A CA 1
ATOM 788 C C . HIS A 1 95 ? 22.222 11.517 -40.858 1.00 87.44 95 HIS A C 1
ATOM 790 O O . HIS A 1 95 ? 22.554 11.800 -42.011 1.00 87.44 95 HIS A O 1
ATOM 796 N N . THR A 1 96 ? 22.716 12.145 -39.793 1.00 86.88 96 THR A N 1
ATOM 797 C CA . THR A 1 96 ? 23.706 13.227 -39.870 1.00 86.88 96 THR A CA 1
ATOM 798 C C . THR A 1 96 ? 25.064 12.687 -40.324 1.00 86.88 96 THR A C 1
ATOM 800 O O . THR A 1 96 ? 25.611 13.183 -41.307 1.00 86.88 96 THR A O 1
ATOM 803 N N . GLU A 1 97 ? 25.527 11.583 -39.731 1.00 89.00 97 GLU A N 1
ATOM 804 C CA . GLU A 1 97 ? 26.763 10.883 -40.120 1.00 89.00 97 GLU A CA 1
ATOM 805 C C . GLU A 1 97 ? 26.747 10.439 -41.591 1.00 89.00 97 GLU A C 1
ATOM 807 O O . GLU A 1 97 ? 27.728 10.601 -42.323 1.00 89.00 97 GLU A O 1
ATOM 812 N N . LYS A 1 98 ? 25.612 9.905 -42.071 1.00 88.88 98 LYS A N 1
ATOM 813 C CA . LYS A 1 98 ? 25.451 9.530 -43.486 1.00 88.88 98 LYS A CA 1
ATOM 814 C C . LYS A 1 98 ? 25.583 10.738 -44.415 1.00 88.88 98 LYS A C 1
ATOM 816 O O . LYS A 1 98 ? 26.273 10.638 -45.428 1.00 88.88 98 LYS A O 1
ATOM 821 N N . LYS A 1 99 ? 24.968 11.876 -44.065 1.00 84.75 99 LYS A N 1
ATOM 822 C CA . LYS A 1 99 ? 25.061 13.118 -44.853 1.00 84.75 99 LYS A CA 1
ATOM 823 C C . LYS A 1 99 ? 26.486 13.667 -44.892 1.00 84.75 99 LYS A C 1
ATOM 825 O O . LYS A 1 99 ? 26.925 14.119 -45.947 1.00 84.75 99 LYS A O 1
ATOM 830 N N . GLU A 1 100 ? 27.216 13.627 -43.780 1.00 83.50 100 GLU A N 1
ATOM 831 C CA . GLU A 1 100 ? 28.627 14.036 -43.741 1.00 83.50 100 GLU A CA 1
ATOM 832 C C . GLU A 1 100 ? 29.504 13.113 -44.590 1.00 83.50 100 GLU A C 1
ATOM 834 O O . GLU A 1 100 ? 30.262 13.584 -45.437 1.00 83.50 100 GLU A O 1
ATOM 839 N N . THR A 1 101 ? 29.315 11.798 -44.467 1.00 81.62 101 THR A N 1
ATOM 840 C CA . THR A 1 101 ? 30.039 10.803 -45.272 1.00 81.62 101 THR A CA 1
ATOM 841 C C . THR A 1 101 ? 29.795 10.997 -46.775 1.00 81.62 101 THR A C 1
ATOM 843 O O . THR A 1 101 ? 30.718 10.877 -47.586 1.00 81.62 101 THR A O 1
ATOM 846 N N . GLU A 1 102 ? 28.559 11.302 -47.183 1.00 82.94 102 GLU A N 1
ATOM 847 C CA . GLU A 1 102 ? 28.231 11.619 -48.577 1.00 82.94 102 GLU A CA 1
ATOM 848 C C . GLU A 1 102 ? 28.861 12.934 -49.047 1.00 82.94 102 GLU A C 1
ATOM 850 O O . GLU A 1 102 ? 29.408 12.972 -50.152 1.00 82.94 102 GLU A O 1
ATOM 855 N N . ARG A 1 103 ? 28.856 13.985 -48.214 1.00 76.62 103 ARG A N 1
ATOM 856 C CA . ARG A 1 103 ? 29.539 15.256 -48.512 1.00 76.62 103 ARG A CA 1
ATOM 857 C C . ARG A 1 103 ? 31.033 15.047 -48.737 1.00 76.62 103 ARG A C 1
ATOM 859 O O . ARG A 1 103 ? 31.554 15.490 -49.757 1.00 76.62 103 ARG A O 1
ATOM 866 N N . GLU A 1 104 ? 31.708 14.301 -47.865 1.00 75.81 104 GLU A N 1
ATOM 867 C CA . GLU A 1 104 ? 33.133 13.993 -48.030 1.00 75.81 104 GLU A CA 1
ATOM 868 C C . GLU A 1 104 ? 33.429 13.174 -49.293 1.00 75.81 104 GLU A C 1
ATOM 870 O O . GLU A 1 104 ? 34.435 13.403 -49.972 1.00 75.81 104 GLU A O 1
ATOM 875 N N . ARG A 1 105 ? 32.570 12.202 -49.629 1.00 73.00 105 ARG A N 1
ATOM 876 C CA . ARG A 1 105 ? 32.694 11.422 -50.872 1.00 73.00 105 ARG A CA 1
ATOM 877 C C . ARG A 1 105 ? 32.477 12.295 -52.108 1.00 73.00 105 ARG A C 1
ATOM 879 O O . ARG A 1 105 ? 33.181 12.106 -53.099 1.00 73.00 105 ARG A O 1
ATOM 886 N N . GLY A 1 106 ? 31.543 13.243 -52.052 1.00 71.25 106 GLY A N 1
ATOM 887 C CA . GLY A 1 106 ? 31.327 14.245 -53.096 1.00 71.25 106 GLY A CA 1
ATOM 888 C C . GLY A 1 106 ? 32.541 15.157 -53.280 1.00 71.25 106 GLY A C 1
ATOM 889 O O . GLY A 1 106 ? 33.021 15.315 -54.400 1.00 71.25 106 GLY A O 1
ATOM 890 N N . GLN A 1 107 ? 33.109 15.660 -52.181 1.00 69.12 107 GLN A N 1
ATOM 891 C CA . GLN A 1 107 ? 34.290 16.527 -52.197 1.00 69.12 107 GLN A CA 1
ATOM 892 C C . GLN A 1 107 ? 35.524 15.814 -52.776 1.00 69.12 107 GLN A C 1
ATOM 894 O O . GLN A 1 107 ? 36.218 16.376 -53.618 1.00 69.12 107 GLN A O 1
ATOM 899 N N . ARG A 1 108 ? 35.757 14.544 -52.399 1.00 60.78 108 ARG A N 1
ATOM 900 C CA . ARG A 1 108 ? 36.848 13.709 -52.947 1.00 60.78 108 ARG A CA 1
ATOM 901 C C . ARG A 1 108 ? 36.676 13.375 -54.431 1.00 60.78 108 ARG A C 1
ATOM 903 O O . ARG A 1 108 ? 37.667 13.202 -55.135 1.00 60.78 108 ARG A O 1
ATOM 910 N N . ARG A 1 109 ? 35.437 13.249 -54.922 1.00 60.12 109 ARG A N 1
ATOM 911 C CA . ARG A 1 109 ? 35.170 13.086 -56.363 1.00 60.12 109 ARG A CA 1
ATOM 912 C C . ARG A 1 109 ? 35.427 14.383 -57.134 1.00 60.12 109 ARG A C 1
ATOM 914 O O . ARG A 1 109 ? 35.958 14.303 -58.235 1.00 60.12 109 ARG A O 1
ATOM 921 N N . GLY A 1 110 ? 35.106 15.539 -56.548 1.00 59.06 110 GLY A N 1
ATOM 922 C CA . GLY A 1 110 ? 35.394 16.859 -57.121 1.00 59.06 110 GLY A CA 1
ATOM 923 C C . GLY A 1 110 ? 36.893 17.144 -57.246 1.00 59.06 110 GLY A C 1
ATOM 924 O O . GLY A 1 110 ? 37.365 17.442 -58.335 1.00 59.06 110 GLY A O 1
ATOM 925 N N . THR A 1 111 ? 37.672 16.943 -56.179 1.00 58.06 111 THR A N 1
ATOM 926 C CA . THR A 1 111 ? 39.132 17.172 -56.211 1.00 58.06 111 THR A CA 1
ATOM 927 C C . THR A 1 111 ? 39.881 16.193 -57.119 1.00 58.06 111 THR A C 1
ATOM 929 O O . THR A 1 111 ? 40.866 16.562 -57.753 1.00 58.06 111 THR A O 1
ATOM 932 N N . ARG A 1 112 ? 39.402 14.948 -57.260 1.00 54.53 112 ARG A N 1
ATOM 933 C CA . ARG A 1 112 ? 39.982 13.980 -58.208 1.00 54.53 112 ARG A CA 1
ATOM 934 C C . ARG A 1 112 ? 39.742 14.358 -59.678 1.00 54.53 112 ARG 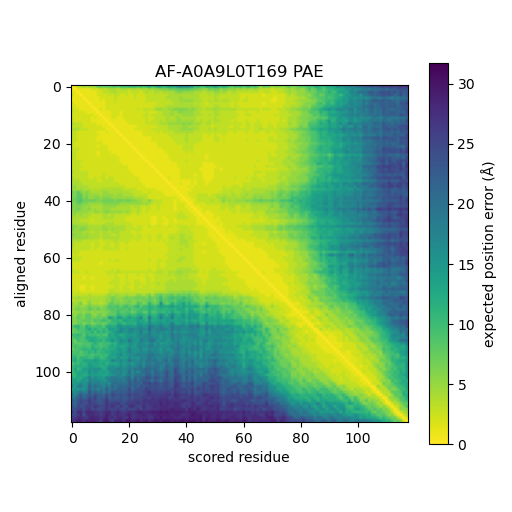A C 1
ATOM 936 O O . ARG A 1 112 ? 40.543 13.961 -60.518 1.00 54.53 112 ARG A O 1
ATOM 943 N N . ALA A 1 113 ? 38.678 15.102 -59.990 1.00 54.31 113 ALA A N 1
ATOM 944 C CA . ALA A 1 113 ? 38.429 15.609 -61.342 1.00 54.31 113 ALA A CA 1
ATOM 945 C C . ALA A 1 113 ? 39.356 16.787 -61.709 1.00 54.31 113 ALA A C 1
ATOM 947 O O . ALA A 1 113 ? 39.692 16.948 -62.879 1.00 54.31 113 ALA A O 1
ATOM 948 N N . GLU A 1 114 ? 39.822 17.562 -60.723 1.00 50.09 114 GLU A N 1
ATOM 949 C CA . GLU A 1 114 ? 40.754 18.680 -60.938 1.00 50.09 114 GLU A CA 1
ATOM 950 C C . GLU A 1 114 ? 42.223 18.232 -61.067 1.00 50.09 114 GLU A C 1
ATOM 952 O O . GLU A 1 114 ? 42.972 18.818 -61.841 1.00 50.09 114 GLU A O 1
ATOM 957 N N . CYS A 1 115 ? 42.638 17.141 -60.408 1.00 50.88 115 CYS A N 1
ATOM 958 C CA . CYS A 1 115 ? 43.998 16.590 -60.550 1.00 50.88 115 CYS A CA 1
ATOM 959 C C . CYS A 1 115 ? 44.313 15.953 -61.921 1.00 50.88 115 CYS A C 1
ATOM 961 O O . CYS A 1 115 ? 45.450 15.547 -62.129 1.00 50.88 115 CYS A O 1
ATOM 963 N N . PHE A 1 116 ? 43.347 15.817 -62.836 1.00 47.53 116 PHE A N 1
ATOM 964 C CA . PHE A 1 116 ? 43.554 15.186 -64.154 1.00 47.53 116 PHE A CA 1
ATOM 965 C C . PHE A 1 116 ? 43.881 16.189 -65.282 1.00 47.53 116 PHE A C 1
ATOM 967 O O . PHE A 1 116 ? 44.059 15.776 -66.425 1.00 47.53 116 PHE A O 1
ATOM 974 N N . TRP A 1 117 ? 43.935 17.491 -64.973 1.00 45.38 117 TRP A N 1
ATOM 975 C CA . TRP A 1 117 ? 44.238 18.588 -65.911 1.00 45.38 117 TRP A CA 1
ATOM 976 C C . TRP A 1 117 ? 45.634 19.223 -65.710 1.00 45.38 117 TRP A C 1
ATOM 978 O O . TRP A 1 117 ? 45.905 20.287 -66.265 1.00 45.38 117 TRP A O 1
ATOM 988 N N . LEU A 1 118 ? 46.517 18.572 -64.947 1.00 40.12 118 LEU A N 1
ATOM 989 C CA . LEU A 1 118 ? 47.957 18.860 -64.835 1.00 40.12 118 LEU A CA 1
ATOM 990 C C . LEU A 1 118 ? 48.745 17.654 -65.350 1.00 40.12 118 LEU A C 1
ATOM 992 O O . LEU A 1 118 ? 49.745 17.880 -66.063 1.00 40.12 118 LEU A O 1
#

Organism: Equus caballus (NCBI:txid9796)

Mean predicted aligned error: 9.5 Å

Sequence (118 aa):
MLMTACDLGAVTKPWEISRQVAELVTSEFFEQGDRERSELKLTPSAIFDRNRKDELPRLQLEWIDSICMPLYQCYRWSEQLKNLNGKEEREQQRHTEKKETERERGQRRGTRAECFWL

Radius of gyration: 30.8 Å; Cα contacts (8 Å, |Δi|>4): 54; chains: 1; bounding box: 63×34×90 Å

Solvent-accessible surface area (backbone atoms only — not comparable to full-atom values): 6562 Å² total; per-residue (Å²): 112,65,70,61,55,59,71,56,39,56,75,77,44,61,67,77,58,25,49,53,53,51,53,53,54,45,51,52,31,27,56,47,20,49,44,36,36,71,77,69,67,41,84,48,54,69,82,19,29,70,92,41,57,86,51,44,68,58,53,52,52,52,45,39,62,70,51,50,47,58,53,54,50,53,50,52,51,54,56,52,49,54,54,48,54,57,47,51,54,54,49,53,50,54,53,50,54,52,52,50,54,49,51,53,54,51,51,56,53,54,55,58,63,60,68,75,79,118

Foldseek 3Di:
DVVVCVVQVLCVDPPVSVVVVLVVVLVVLCVVQVCCCPVVVDHRDLSSHPVNVVCVVVVVVVCCVPPVVVVVVVVVVVVVVVVVVVVVVVVVVVVVVVVVVVVVVVVVVVVVVVVVVD

InterPro domains:
  IPR002073 3'5'-cyclic nucleotide phosphodiesterase, catalytic domain [PF00233] (1-75)
  IPR002073 3'5'-cyclic nucleotide phosphodiesterase, catalytic domain [PS51845] (1-118)
  IPR023088 3'5'-cyclic nucleotide phosphodiesterase [PR00387] (3-16)
  IPR023088 3'5'-cyclic nucleotide phosphodiesterase [PR00387] (20-36)
  IPR036971 3'5'-cyclic nucleotide phosphodiesterase, catalytic domain superfamily [G3DSA:1.10.1300.10] (1-99)

Secondary structure (DSSP, 8-state):
-HHHHHHGGGGGS-HHHHHHHHHHHHHHHHHHHHHHHHTS-----TTT-GGGGGGHHHHHHHHIIIIIHHHHHHHHHHHHHHHHHHHHHHHHHHHHHHHHHHHHHHHHHHHHHHTT--

pLDDT: mean 87.83, std 12.9, range [40.12, 97.94]

Nearest PDB structures (foldseek):
  1tbf-assembly1_A  TM=9.806E-01  e=5.823E-06  Homo sapiens
  6l6e-assembly1_A  TM=9.887E-01  e=9.310E-06  Homo sapiens
  5jo3-assembly1_B  TM=9.919E-01  e=1.702E-05  Homo sapiens
  2h42-assembly2_B  TM=9.515E-01  e=1.302E-05  Homo sapiens
  8ugs-assembly1_B  TM=9.893E-01  e=4.974E-05  Bos taurus